Protein AF-A0A2S0M7X9-F1 (afdb_monomer)

Secondary structure (DSSP, 8-state):
-EEEEE-TTS-EEEEE--S-HHHHHHHHHHHHTSPPHHHHHHHHHHHHHHHHHHHHHHHHHTTPPP--S-HHHHHHHHHHHHHHHHHHHHHHTTSPP--TT-----------HHHHTTSS-----

Mean predicted aligned error: 14.65 Å

Foldseek 3Di:
DWDWAQACVRDIDIDDDDDDPVVVVVVRVVRNDHDDPVVVVVVVVVVLVVQQVVLVVVCVVVVHDQDDDDPVVRSVVSVVVVVVVVVVVVVVVPDDPPPPPPPPPDPDDDPDPVVVVVVPPDDDD

Structure (mmCIF, N/CA/C/O backbone):
data_AF-A0A2S0M7X9-F1
#
_entry.id   AF-A0A2S0M7X9-F1
#
loop_
_atom_site.group_PDB
_atom_site.id
_atom_site.type_symbol
_atom_site.label_atom_id
_atom_site.label_alt_id
_atom_site.label_comp_id
_atom_site.label_asym_id
_atom_site.label_entity_id
_atom_site.label_seq_id
_atom_site.pdbx_PDB_ins_code
_atom_site.Cartn_x
_atom_site.Cartn_y
_atom_site.Cartn_z
_atom_site.occupancy
_atom_site.B_iso_or_equiv
_atom_site.auth_seq_id
_atom_site.auth_comp_id
_atom_site.auth_asym_id
_atom_site.auth_atom_id
_atom_site.pdbx_PDB_model_num
ATOM 1 N N . MET A 1 1 ? -14.830 -10.619 21.083 1.00 82.12 1 MET A N 1
ATOM 2 C CA . MET A 1 1 ? -16.213 -10.164 20.807 1.00 82.12 1 MET A CA 1
ATOM 3 C C . MET A 1 1 ? -16.218 -9.522 19.426 1.00 82.12 1 MET A C 1
ATOM 5 O O . MET A 1 1 ? -15.179 -8.989 19.045 1.00 82.12 1 MET A O 1
ATOM 9 N N . LYS A 1 2 ? -17.298 -9.650 18.646 1.00 89.06 2 LYS A N 1
ATOM 10 C CA . LYS A 1 2 ? -17.403 -8.977 17.340 1.00 89.06 2 LYS A CA 1
ATOM 11 C C . LYS A 1 2 ? -17.903 -7.550 17.566 1.00 89.06 2 LYS A C 1
ATOM 13 O O . LYS A 1 2 ? -18.808 -7.368 18.373 1.00 89.06 2 LYS A O 1
ATOM 18 N N . TYR A 1 3 ? -17.287 -6.589 16.890 1.00 89.56 3 TYR A N 1
ATOM 19 C CA . TYR A 1 3 ? -17.658 -5.179 16.916 1.00 89.56 3 TYR A CA 1
ATOM 20 C C . TYR A 1 3 ? -18.015 -4.748 15.502 1.00 89.56 3 TYR A C 1
ATOM 22 O O . TYR A 1 3 ? -17.297 -5.084 14.559 1.00 89.56 3 TYR A O 1
ATOM 30 N N . GLU A 1 4 ? -19.126 -4.039 15.374 1.00 91.19 4 GLU A N 1
ATOM 31 C CA . GLU A 1 4 ? -19.499 -3.333 14.156 1.00 91.19 4 GLU A CA 1
ATOM 32 C C . GLU A 1 4 ? -18.950 -1.912 14.264 1.00 91.19 4 GLU A C 1
ATOM 34 O O . GLU A 1 4 ? -19.106 -1.268 15.300 1.00 91.19 4 GLU A O 1
ATOM 39 N N . ILE A 1 5 ? -18.201 -1.489 13.249 1.00 92.56 5 ILE A N 1
ATOM 40 C CA . ILE A 1 5 ? -17.459 -0.228 13.250 1.00 92.56 5 ILE A CA 1
ATOM 41 C C . ILE A 1 5 ? -17.786 0.507 11.961 1.00 92.56 5 ILE A C 1
ATOM 43 O O . ILE A 1 5 ? -17.702 -0.079 10.879 1.00 92.56 5 ILE A O 1
ATOM 47 N N . GLU A 1 6 ? -18.116 1.785 12.084 1.00 93.75 6 GLU A N 1
ATOM 48 C CA . GLU A 1 6 ? -18.249 2.706 10.962 1.00 93.75 6 GLU A CA 1
ATOM 49 C C . GLU A 1 6 ? -16.901 3.397 10.738 1.00 93.75 6 GLU A C 1
ATOM 51 O O . GLU A 1 6 ? -16.383 4.085 11.613 1.00 93.75 6 GLU A O 1
ATOM 56 N N . TYR A 1 7 ? -16.289 3.164 9.580 1.00 94.06 7 TYR A N 1
ATOM 57 C CA . TYR A 1 7 ? -15.006 3.767 9.222 1.00 94.06 7 TYR A CA 1
ATOM 58 C C . TYR A 1 7 ? -15.196 5.201 8.713 1.00 94.06 7 TYR A C 1
ATOM 60 O O . TYR A 1 7 ? -16.259 5.548 8.201 1.00 94.06 7 TYR A O 1
ATOM 68 N N . ALA A 1 8 ? -14.127 6.003 8.704 1.00 92.94 8 ALA A N 1
ATOM 69 C CA . ALA A 1 8 ? -14.152 7.391 8.221 1.00 92.94 8 ALA A CA 1
ATOM 70 C C . ALA A 1 8 ? -14.628 7.532 6.760 1.00 92.94 8 ALA A C 1
ATOM 72 O O . ALA A 1 8 ? -15.141 8.571 6.356 1.00 92.94 8 ALA A O 1
ATOM 73 N N . CYS A 1 9 ? -14.467 6.475 5.961 1.00 91.44 9 CYS A N 1
ATOM 74 C CA . CYS A 1 9 ? -14.950 6.407 4.580 1.00 91.44 9 CYS A CA 1
ATOM 75 C C . CYS A 1 9 ? -16.464 6.130 4.436 1.00 91.44 9 CYS A C 1
ATOM 77 O O . CYS A 1 9 ? -16.942 6.043 3.310 1.00 91.44 9 CYS A O 1
ATOM 79 N N . GLY A 1 10 ? -17.202 5.951 5.539 1.00 91.12 10 GLY A N 1
ATOM 80 C CA . GLY A 1 10 ? -18.647 5.685 5.555 1.00 91.12 10 GLY A CA 1
ATOM 81 C C . GLY A 1 10 ? -19.049 4.214 5.394 1.00 91.12 10 GLY A C 1
ATOM 82 O O . GLY A 1 10 ? -20.233 3.895 5.438 1.00 91.12 10 GLY A O 1
ATOM 83 N N . HIS A 1 11 ? -18.089 3.302 5.220 1.00 91.94 11 HIS A N 1
ATOM 84 C CA . HIS A 1 11 ? -18.361 1.864 5.173 1.00 91.94 11 HIS A CA 1
ATOM 85 C C . HIS A 1 11 ? -18.390 1.258 6.573 1.00 91.94 11 HIS A C 1
ATOM 87 O O . HIS A 1 11 ? -17.580 1.625 7.426 1.00 91.94 11 HIS A O 1
ATOM 93 N N . THR A 1 12 ? -19.258 0.270 6.781 1.00 92.69 12 THR A N 1
ATOM 94 C CA . THR A 1 12 ? -19.277 -0.531 8.006 1.00 92.69 12 THR A CA 1
ATOM 95 C C . THR A 1 12 ? -18.435 -1.794 7.845 1.00 92.69 12 THR A C 1
ATOM 97 O O . THR A 1 12 ? -18.323 -2.366 6.758 1.00 92.69 12 THR A O 1
ATOM 100 N N . GLY A 1 13 ? -17.804 -2.242 8.929 1.00 91.56 13 GLY A N 1
ATOM 101 C CA . GLY A 1 13 ? -17.077 -3.506 8.942 1.00 91.56 13 GLY A CA 1
ATOM 102 C C . GLY A 1 13 ? -17.138 -4.201 10.291 1.00 91.56 13 GLY A C 1
ATOM 103 O O . GLY A 1 13 ? -17.126 -3.574 11.349 1.00 91.56 13 GLY A O 1
ATOM 104 N N . THR A 1 14 ? -17.192 -5.531 10.247 1.00 92.81 14 THR A N 1
ATOM 105 C CA . THR A 1 14 ? -17.200 -6.362 11.450 1.00 92.81 14 THR A CA 1
ATOM 106 C C . THR A 1 14 ? -15.780 -6.780 11.808 1.00 92.81 14 THR A C 1
ATOM 108 O O . THR A 1 14 ? -15.174 -7.588 11.100 1.00 92.81 14 THR A O 1
ATOM 111 N N . VAL A 1 15 ? -15.257 -6.282 12.928 1.00 91.19 15 VAL A N 1
ATOM 112 C CA . VAL A 1 15 ? -13.916 -6.625 13.418 1.00 91.19 15 VAL A CA 1
ATOM 113 C C . VAL A 1 15 ? -14.027 -7.434 14.702 1.00 91.19 15 VAL A C 1
ATOM 115 O O . VAL A 1 15 ? -14.712 -7.062 15.657 1.00 91.19 15 VAL A O 1
ATOM 118 N N . GLN A 1 16 ? -13.337 -8.571 14.745 1.00 92.31 16 GLN A N 1
ATOM 119 C CA . GLN A 1 16 ? -13.266 -9.379 15.953 1.00 92.31 16 GLN A CA 1
ATOM 120 C C . GLN A 1 16 ? -12.096 -8.916 16.818 1.00 92.31 16 GLN A C 1
ATOM 122 O O . GLN A 1 16 ? -10.934 -9.126 16.480 1.00 92.31 16 GLN A O 1
ATOM 127 N N . LEU A 1 17 ? -12.416 -8.290 17.951 1.00 90.62 17 LEU A N 1
ATOM 128 C CA . LEU A 1 17 ? -11.424 -7.788 18.897 1.00 90.62 17 LEU A CA 1
ATOM 129 C C . LEU A 1 17 ? -11.346 -8.693 20.130 1.00 90.62 17 LEU A C 1
ATOM 131 O O . LEU A 1 17 ? -12.362 -9.125 20.699 1.00 90.62 17 LEU A O 1
ATOM 135 N N . PHE A 1 18 ? -10.112 -8.959 20.547 1.00 90.06 18 PHE A N 1
ATOM 136 C CA . PHE A 1 18 ? -9.757 -9.763 21.714 1.00 90.06 18 PHE A CA 1
ATOM 137 C C . PHE A 1 18 ? -9.006 -8.900 22.737 1.00 90.06 18 PHE A C 1
ATOM 139 O O . PHE A 1 18 ? -8.564 -7.799 22.419 1.00 90.06 18 PHE A O 1
ATOM 146 N N . GLY A 1 19 ? -8.874 -9.385 23.973 1.00 90.88 19 GLY A N 1
ATOM 147 C CA . GLY A 1 19 ? -8.149 -8.681 25.039 1.00 90.88 19 GLY A CA 1
ATOM 148 C C . GLY A 1 19 ? -9.050 -7.908 26.003 1.00 90.88 19 GLY A C 1
ATOM 149 O O . GLY A 1 19 ? -10.245 -8.188 26.096 1.00 90.88 19 GLY A O 1
ATOM 150 N N . LYS A 1 20 ? -8.467 -6.968 26.756 1.00 92.50 20 LYS A N 1
ATOM 151 C CA . LYS A 1 20 ? -9.145 -6.182 27.804 1.00 92.50 20 LYS A CA 1
ATOM 152 C C . LYS A 1 20 ? -10.139 -5.187 27.202 1.00 92.50 20 LYS A C 1
ATOM 154 O O . LYS A 1 20 ? -9.908 -4.665 26.119 1.00 92.50 20 LYS A O 1
ATOM 159 N N . THR A 1 21 ? -11.219 -4.877 27.919 1.00 90.44 21 THR A N 1
ATOM 160 C CA . THR A 1 21 ? -12.281 -3.976 27.429 1.00 90.44 21 THR A CA 1
ATOM 161 C C . THR A 1 21 ? -11.749 -2.602 27.005 1.00 90.44 21 THR A C 1
ATOM 163 O O . THR A 1 21 ? -12.033 -2.179 25.890 1.00 90.44 21 THR A O 1
ATOM 166 N N . ALA A 1 22 ? -10.887 -1.979 27.816 1.00 91.75 22 ALA A N 1
ATOM 167 C CA . ALA A 1 22 ? -10.292 -0.674 27.505 1.00 91.75 22 ALA A CA 1
ATOM 168 C C . ALA A 1 22 ? -9.460 -0.673 26.206 1.00 91.75 22 ALA A C 1
ATOM 170 O O . ALA A 1 22 ? -9.486 0.290 25.441 1.00 91.75 22 ALA A O 1
ATOM 171 N N . ASP A 1 23 ? -8.746 -1.767 25.915 1.00 92.50 23 ASP A N 1
ATOM 172 C CA . ASP A 1 23 ? -7.983 -1.891 24.669 1.00 92.50 23 ASP A CA 1
ATOM 173 C C . ASP A 1 23 ? -8.902 -2.033 23.456 1.00 92.50 23 ASP A C 1
ATOM 175 O O . ASP A 1 23 ? -8.615 -1.475 22.396 1.00 92.50 23 ASP A O 1
ATOM 179 N N . ARG A 1 24 ? -10.025 -2.744 23.614 1.00 92.94 24 ARG A N 1
ATOM 180 C CA . ARG A 1 24 ? -11.018 -2.905 22.547 1.00 92.94 24 ARG A CA 1
ATOM 181 C C . ARG A 1 24 ? -11.685 -1.573 22.220 1.00 92.94 24 ARG A C 1
ATOM 183 O O . ARG A 1 24 ? -11.719 -1.212 21.052 1.00 92.94 24 ARG A O 1
ATOM 190 N N . GLU A 1 25 ? -12.123 -0.813 23.222 1.00 92.38 25 GLU A N 1
ATOM 191 C CA . GLU A 1 25 ? -12.725 0.518 23.027 1.00 92.38 25 GLU A CA 1
ATOM 192 C C . GLU A 1 25 ? -11.755 1.495 22.354 1.00 92.38 25 GLU A C 1
ATOM 194 O O . GLU A 1 25 ? -12.103 2.151 21.373 1.00 92.38 25 GLU A O 1
ATOM 199 N N . ARG A 1 26 ? -10.495 1.531 22.809 1.00 94.06 26 ARG A N 1
ATOM 200 C CA . ARG A 1 26 ? -9.447 2.339 22.175 1.00 94.06 26 ARG A CA 1
ATOM 201 C C . ARG A 1 26 ? -9.218 1.942 20.716 1.00 94.06 26 ARG A C 1
ATOM 203 O O . ARG A 1 26 ? -8.998 2.810 19.875 1.00 94.06 26 ARG A O 1
ATOM 210 N N . LYS A 1 27 ? -9.262 0.642 20.406 1.00 92.62 27 LYS A N 1
ATOM 211 C CA . LYS A 1 27 ? -9.092 0.141 19.038 1.00 92.62 27 LYS A CA 1
ATOM 212 C C . LYS A 1 27 ? -10.289 0.476 18.149 1.00 92.62 27 LYS A C 1
ATOM 214 O O . LYS A 1 27 ? -10.061 0.834 17.001 1.00 92.62 27 LYS A O 1
ATOM 219 N N . VAL A 1 28 ? -11.516 0.396 18.667 1.00 93.44 28 VAL A N 1
ATOM 220 C CA . VAL A 1 28 ? -12.733 0.811 17.948 1.00 93.44 28 VAL A CA 1
ATOM 221 C C . VAL A 1 28 ? -12.641 2.290 17.582 1.00 93.44 28 VAL A C 1
ATOM 223 O O . VAL A 1 28 ? -12.680 2.610 16.400 1.00 93.44 28 VAL A O 1
ATOM 226 N N . LYS A 1 29 ? -12.348 3.161 18.556 1.00 94.19 29 LYS A N 1
ATOM 227 C CA . LYS A 1 29 ? -12.185 4.603 18.315 1.00 94.19 29 LYS A CA 1
ATOM 228 C C . LYS A 1 29 ? -11.093 4.925 17.289 1.00 94.19 29 LYS A C 1
ATOM 230 O O . LYS A 1 29 ? -11.212 5.877 16.532 1.00 94.19 29 LYS A O 1
ATOM 235 N N . TRP A 1 30 ? -10.010 4.148 17.263 1.00 94.62 30 TRP A N 1
ATOM 236 C CA . TRP A 1 30 ? -8.970 4.300 16.242 1.00 94.62 30 TRP A CA 1
ATOM 237 C C . TRP A 1 30 ? -9.443 3.840 14.857 1.00 94.62 30 TRP A C 1
ATOM 239 O O . TRP A 1 30 ? -9.133 4.489 13.868 1.00 94.62 30 TRP A O 1
ATOM 249 N N . LEU A 1 31 ? -10.194 2.740 14.766 1.00 93.19 31 LEU A N 1
ATOM 250 C CA . LEU A 1 31 ? -10.710 2.236 13.489 1.00 93.19 31 LEU A CA 1
ATOM 251 C C . LEU A 1 31 ? -11.737 3.191 12.862 1.00 93.19 31 LEU A C 1
ATOM 253 O O . LEU A 1 31 ? -11.722 3.353 11.647 1.00 93.19 31 LEU A O 1
ATOM 257 N N . GLU A 1 32 ? -12.538 3.885 13.672 1.00 93.25 32 GLU A N 1
ATOM 258 C CA . GLU A 1 32 ? -13.453 4.944 13.211 1.00 93.25 32 GLU A CA 1
ATOM 259 C C . GLU A 1 32 ? -12.716 6.090 12.498 1.00 93.25 32 GLU A C 1
ATOM 261 O O . GLU A 1 32 ? -13.251 6.692 11.571 1.00 93.25 32 GLU A O 1
ATOM 266 N N . THR A 1 33 ? -11.458 6.370 12.865 1.00 93.62 33 THR A N 1
ATOM 267 C CA . THR A 1 33 ? -10.640 7.396 12.196 1.00 93.62 33 THR A CA 1
ATOM 268 C C . THR A 1 33 ? -9.851 6.867 10.997 1.00 93.62 33 THR A C 1
ATOM 270 O O . THR A 1 33 ? -9.085 7.621 10.401 1.00 93.62 33 THR A O 1
ATOM 273 N N . GLN A 1 34 ? -9.938 5.577 10.664 1.00 93.62 34 GLN A N 1
ATOM 274 C CA . GLN A 1 34 ? -9.251 4.988 9.510 1.00 93.62 34 GLN A CA 1
ATOM 275 C C . GLN A 1 34 ? -10.199 4.820 8.319 1.00 93.62 34 GLN A C 1
ATOM 277 O O . GLN A 1 34 ? -11.420 4.759 8.466 1.00 93.62 34 GLN A O 1
ATOM 282 N N . ILE A 1 35 ? -9.627 4.709 7.120 1.00 94.25 35 ILE A N 1
ATOM 283 C CA . ILE A 1 35 ? -10.353 4.189 5.958 1.00 94.25 35 ILE A CA 1
ATOM 284 C C . ILE A 1 35 ? -10.580 2.685 6.131 1.00 94.25 35 ILE A C 1
ATOM 286 O O . ILE A 1 35 ? -9.818 2.004 6.819 1.00 94.25 35 ILE A O 1
ATOM 290 N N . CYS A 1 36 ? -11.640 2.151 5.527 1.00 93.56 36 CYS A N 1
ATOM 291 C CA . CYS A 1 36 ? -11.898 0.723 5.632 1.00 93.56 36 CYS A CA 1
ATOM 292 C C . CYS A 1 36 ? -10.869 -0.077 4.805 1.00 93.56 36 CYS A C 1
ATOM 294 O O . CYS A 1 36 ? -10.380 0.419 3.782 1.00 93.56 36 CYS A O 1
ATOM 296 N N . PRO A 1 37 ? -10.594 -1.340 5.180 1.00 90.88 37 PRO A N 1
ATOM 297 C CA . PRO A 1 37 ? -9.653 -2.193 4.453 1.00 90.88 37 PRO A CA 1
ATOM 298 C C . PRO A 1 37 ? -9.998 -2.377 2.968 1.00 90.88 37 PRO A C 1
ATOM 300 O O . PRO A 1 37 ? -9.108 -2.563 2.146 1.00 90.88 37 PRO A O 1
ATOM 303 N N . ALA A 1 38 ? -11.285 -2.319 2.608 1.00 92.31 38 ALA A N 1
ATOM 304 C CA . ALA A 1 38 ? -11.723 -2.440 1.219 1.00 92.31 38 ALA A CA 1
ATOM 305 C C . ALA A 1 38 ? -11.317 -1.219 0.379 1.00 92.31 38 ALA A C 1
ATOM 307 O O . ALA A 1 38 ? -10.792 -1.383 -0.721 1.00 92.31 38 ALA A O 1
ATOM 308 N N . CYS A 1 39 ? -11.507 -0.006 0.908 1.00 93.06 39 CYS A N 1
ATOM 309 C CA . CYS A 1 39 ? -11.061 1.221 0.249 1.00 93.06 39 CYS A CA 1
ATOM 310 C C . CYS A 1 39 ? -9.535 1.289 0.174 1.00 93.06 39 CYS A C 1
ATOM 312 O O . CYS A 1 39 ? -8.996 1.644 -0.869 1.00 93.06 39 CYS A O 1
ATOM 314 N N . GLU A 1 40 ? -8.843 0.908 1.249 1.00 93.25 40 GLU A N 1
ATOM 315 C CA . GLU A 1 40 ? -7.380 0.841 1.257 1.00 93.25 40 GLU A CA 1
ATOM 316 C C . GLU A 1 40 ? -6.863 -0.131 0.189 1.00 93.25 40 GLU A C 1
ATOM 318 O O . GLU A 1 40 ? -5.972 0.208 -0.588 1.00 93.25 40 GLU A O 1
ATOM 323 N N . HIS A 1 41 ? -7.459 -1.321 0.095 1.00 91.31 41 HIS A N 1
ATOM 324 C CA . HIS A 1 41 ? -7.085 -2.301 -0.918 1.00 91.31 41 HIS A CA 1
ATOM 325 C C . HIS A 1 41 ? -7.345 -1.789 -2.339 1.00 91.31 41 HIS A C 1
ATOM 327 O O . HIS A 1 41 ? -6.482 -1.931 -3.202 1.00 91.31 41 HIS A O 1
ATOM 333 N N . ALA A 1 42 ? -8.492 -1.148 -2.577 1.00 92.88 42 ALA A N 1
ATOM 334 C CA . ALA A 1 42 ? -8.818 -0.570 -3.877 1.00 92.88 42 ALA A CA 1
ATOM 335 C C . ALA A 1 42 ? -7.814 0.515 -4.299 1.00 92.88 42 ALA A C 1
ATOM 337 O O . ALA A 1 42 ? -7.395 0.543 -5.455 1.00 92.88 42 ALA A O 1
ATOM 338 N N . GLU A 1 43 ? -7.397 1.375 -3.371 1.00 92.00 43 GLU A N 1
ATOM 339 C CA . GLU A 1 43 ? -6.403 2.418 -3.637 1.00 92.00 43 GLU A CA 1
ATOM 340 C C . GLU A 1 43 ? -5.023 1.824 -3.945 1.00 92.00 43 GLU A C 1
ATOM 342 O O . GLU A 1 43 ? -4.355 2.226 -4.896 1.00 92.00 43 GLU A O 1
ATOM 347 N N . ILE A 1 44 ? -4.611 0.805 -3.184 1.00 90.06 44 ILE A N 1
ATOM 348 C CA . ILE A 1 44 ? -3.347 0.101 -3.416 1.00 90.06 44 ILE A CA 1
ATOM 349 C C . ILE A 1 44 ? -3.330 -0.565 -4.794 1.00 90.06 44 ILE A C 1
ATOM 351 O O . ILE A 1 44 ? -2.312 -0.499 -5.480 1.00 90.06 44 ILE A O 1
ATOM 355 N N . GLU A 1 45 ? -4.421 -1.210 -5.206 1.00 88.31 45 GLU A N 1
ATOM 356 C CA . GLU A 1 45 ? -4.495 -1.866 -6.514 1.00 88.31 45 GLU A CA 1
ATOM 357 C C . GLU A 1 45 ? -4.481 -0.854 -7.667 1.00 88.31 45 GLU A C 1
ATOM 359 O O . GLU A 1 45 ? -3.788 -1.085 -8.657 1.00 88.31 45 GLU A O 1
ATOM 364 N N . LYS A 1 46 ? -5.149 0.300 -7.520 1.00 89.25 46 LYS A N 1
ATOM 365 C CA . LYS A 1 46 ? -5.046 1.402 -8.493 1.00 89.25 46 LYS A CA 1
ATOM 366 C C . LYS A 1 46 ? -3.611 1.894 -8.630 1.00 89.25 46 LYS A C 1
ATOM 368 O O . LYS A 1 46 ? -3.068 1.880 -9.731 1.00 89.25 46 LYS A O 1
ATOM 373 N N . ARG A 1 47 ? -2.964 2.223 -7.508 1.00 88.56 47 ARG A N 1
ATOM 374 C CA . A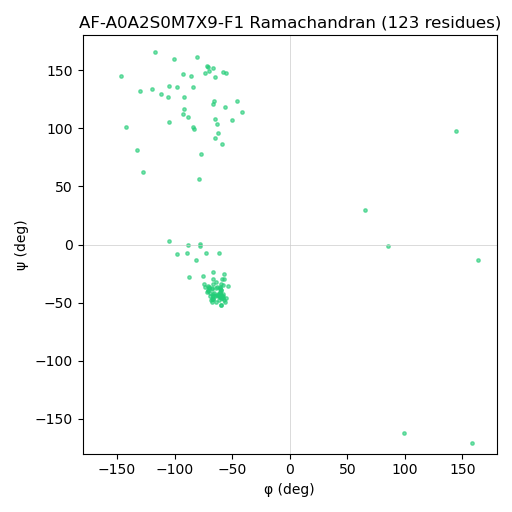RG A 1 47 ? -1.570 2.678 -7.503 1.00 88.56 47 ARG A CA 1
ATOM 375 C C . ARG A 1 47 ? -0.632 1.643 -8.123 1.00 88.56 47 ARG A C 1
ATOM 377 O O . ARG A 1 47 ? 0.231 1.994 -8.913 1.00 88.56 47 ARG A O 1
ATOM 384 N N . ARG A 1 48 ? -0.805 0.355 -7.809 1.00 84.56 48 ARG A N 1
ATOM 385 C CA . ARG A 1 48 ? 0.003 -0.726 -8.403 1.00 84.56 48 ARG A CA 1
ATOM 386 C C . ARG A 1 48 ? -0.189 -0.843 -9.911 1.00 84.56 48 ARG A C 1
ATOM 388 O O . ARG A 1 48 ? 0.770 -1.167 -10.606 1.00 84.56 48 ARG A O 1
ATOM 395 N N . ALA A 1 49 ? -1.403 -0.626 -10.412 1.00 84.19 49 ALA A N 1
ATOM 396 C CA . ALA A 1 49 ? -1.671 -0.634 -11.844 1.00 84.19 49 ALA A CA 1
ATOM 397 C C . ALA A 1 49 ? -0.965 0.537 -12.547 1.00 84.19 49 ALA A C 1
ATOM 399 O O . ALA A 1 49 ? -0.315 0.321 -13.565 1.00 84.19 49 ALA A O 1
ATOM 400 N N . GLU A 1 50 ? -1.022 1.736 -11.964 1.00 86.69 50 GLU A N 1
ATOM 401 C CA . GLU A 1 50 ? -0.321 2.931 -12.459 1.00 86.69 50 GLU A CA 1
ATOM 402 C C . GLU A 1 50 ? 1.210 2.771 -12.397 1.00 86.69 50 GLU A C 1
ATOM 404 O O . GLU A 1 50 ? 1.922 3.055 -13.359 1.00 86.69 50 GLU A O 1
ATOM 409 N N . GLU A 1 51 ? 1.747 2.243 -11.295 1.00 83.69 51 GLU A N 1
ATOM 410 C CA . GLU A 1 51 ? 3.177 1.936 -11.166 1.00 83.69 51 GLU A CA 1
ATOM 411 C C . GLU A 1 51 ? 3.627 0.905 -12.213 1.00 83.69 51 GLU A C 1
ATOM 413 O O . GLU A 1 51 ? 4.716 1.025 -12.773 1.00 83.69 51 GLU A O 1
ATOM 418 N N . ALA A 1 52 ? 2.7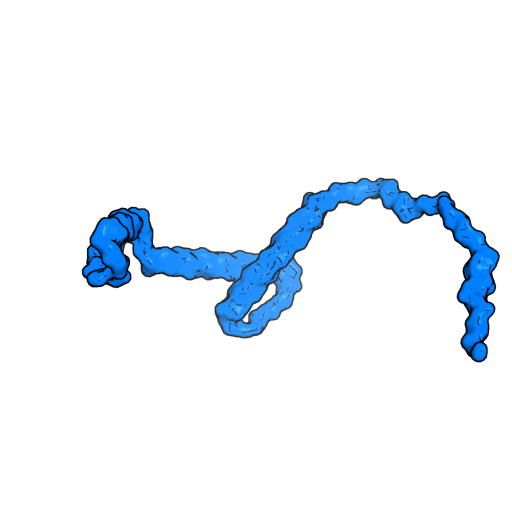93 -0.097 -12.513 1.00 81.25 52 ALA A N 1
ATOM 419 C CA . ALA A 1 52 ? 3.098 -1.100 -13.528 1.00 81.25 52 ALA A CA 1
ATOM 420 C C . ALA A 1 52 ? 3.121 -0.511 -14.947 1.00 81.25 52 ALA A C 1
ATOM 422 O O . ALA A 1 52 ? 3.971 -0.917 -15.742 1.00 81.25 52 ALA A O 1
ATOM 423 N N . THR A 1 53 ? 2.238 0.443 -15.270 1.00 83.12 53 THR A N 1
ATOM 424 C CA . THR A 1 53 ? 2.274 1.133 -16.570 1.00 83.12 53 THR A CA 1
ATOM 425 C C . THR A 1 53 ? 3.524 1.993 -16.697 1.00 83.12 53 THR A C 1
ATOM 427 O O . THR A 1 53 ? 4.250 1.851 -17.676 1.00 83.12 53 THR A O 1
ATOM 430 N N . VAL A 1 54 ? 3.854 2.781 -15.669 1.00 85.19 54 VAL A N 1
ATOM 431 C CA . VAL A 1 54 ? 5.063 3.625 -15.663 1.00 85.19 54 VAL A CA 1
ATOM 432 C C . VAL A 1 54 ? 6.336 2.778 -15.744 1.00 85.19 54 VAL A C 1
ATOM 434 O O . VAL A 1 54 ? 7.259 3.098 -16.487 1.00 85.19 54 VAL A O 1
ATOM 437 N N . ALA A 1 55 ? 6.409 1.668 -15.005 1.00 81.25 55 ALA A N 1
ATOM 438 C CA . ALA A 1 55 ? 7.574 0.788 -15.044 1.00 81.25 55 ALA A CA 1
ATOM 439 C C . ALA A 1 55 ? 7.737 0.088 -16.404 1.00 81.25 55 ALA A C 1
ATOM 441 O O . ALA A 1 55 ? 8.865 -0.200 -16.809 1.00 81.25 55 ALA A O 1
ATOM 442 N N . LYS A 1 56 ? 6.633 -0.170 -17.119 1.00 80.75 56 LYS A N 1
ATOM 443 C CA . LYS A 1 56 ? 6.676 -0.678 -18.493 1.00 80.75 56 LYS A CA 1
ATOM 444 C C . LYS A 1 56 ? 7.217 0.380 -19.457 1.00 80.75 56 LYS A C 1
ATOM 446 O O . LYS A 1 56 ? 8.137 0.072 -20.203 1.00 80.75 56 LYS A O 1
ATOM 451 N N . GLU A 1 57 ? 6.714 1.611 -19.389 1.00 85.12 57 GLU A N 1
ATOM 452 C CA . GLU A 1 57 ? 7.195 2.730 -20.215 1.00 85.12 57 GLU A CA 1
ATOM 453 C C . GLU A 1 57 ? 8.691 2.985 -20.001 1.00 85.12 57 GLU A C 1
ATOM 455 O O . GLU A 1 57 ? 9.449 3.077 -20.961 1.00 85.12 57 GLU A O 1
ATOM 460 N N . LYS A 1 58 ? 9.150 2.988 -18.745 1.00 83.56 58 LYS A N 1
ATOM 461 C CA . LYS A 1 58 ? 10.581 3.081 -18.428 1.00 83.56 58 LYS A CA 1
ATOM 462 C C . LYS A 1 58 ? 11.374 1.912 -19.007 1.00 83.56 58 LYS A C 1
ATOM 464 O O . LYS A 1 58 ? 12.453 2.109 -19.551 1.00 83.56 58 LYS A O 1
ATOM 469 N N . ALA A 1 59 ? 10.871 0.682 -18.891 1.00 83.31 59 ALA A N 1
ATOM 470 C CA . ALA A 1 59 ? 11.559 -0.473 -19.461 1.00 83.31 59 ALA A CA 1
ATOM 471 C C . ALA A 1 59 ? 11.716 -0.348 -20.987 1.00 83.31 59 ALA A C 1
ATOM 473 O O . ALA A 1 59 ? 12.773 -0.707 -21.502 1.00 83.31 59 ALA A O 1
ATOM 474 N N . GLU A 1 60 ? 10.713 0.195 -21.680 1.00 84.12 60 GLU A N 1
ATOM 475 C CA . GLU A 1 60 ? 10.779 0.515 -23.111 1.00 84.12 60 GLU A CA 1
ATOM 476 C C . GLU A 1 60 ? 11.786 1.647 -23.398 1.00 84.12 60 GLU A C 1
ATOM 478 O O . GLU A 1 60 ? 12.614 1.505 -24.296 1.00 84.12 60 GLU A O 1
ATOM 483 N N . GLU A 1 61 ? 11.792 2.724 -22.603 1.00 86.81 61 GLU A N 1
ATOM 484 C CA . GLU A 1 61 ? 12.733 3.854 -22.725 1.00 86.81 61 GLU A CA 1
ATOM 485 C C . GLU A 1 61 ? 14.198 3.418 -22.583 1.00 86.81 61 GLU A C 1
ATOM 487 O O . GLU A 1 61 ? 15.052 3.779 -23.393 1.00 86.81 61 GLU A O 1
ATOM 492 N N . PHE A 1 62 ? 14.493 2.592 -21.582 1.00 84.06 62 PHE A N 1
ATOM 493 C CA . PHE A 1 62 ? 15.831 2.048 -21.357 1.00 84.06 62 PHE A CA 1
ATOM 494 C C . PHE A 1 62 ? 16.174 0.880 -22.306 1.00 84.06 62 PHE A C 1
ATOM 496 O O . PHE A 1 62 ? 17.261 0.307 -22.201 1.00 84.06 62 PHE A O 1
ATOM 503 N N . GLY A 1 63 ? 15.269 0.498 -23.217 1.00 87.50 63 GLY A N 1
ATOM 504 C CA . GLY A 1 63 ? 15.484 -0.572 -24.194 1.00 87.50 63 GLY A CA 1
ATOM 505 C C . GLY A 1 63 ? 15.641 -1.964 -23.573 1.00 87.50 63 GLY A C 1
ATOM 506 O O . GLY A 1 63 ? 16.365 -2.804 -24.112 1.00 87.50 63 GLY A O 1
ATOM 507 N N . LEU A 1 64 ? 15.012 -2.218 -22.421 1.00 87.44 64 LEU A N 1
ATOM 508 C CA . LEU A 1 64 ? 15.083 -3.517 -21.756 1.00 87.44 64 LEU A CA 1
ATOM 509 C C . LEU A 1 64 ? 14.233 -4.559 -22.495 1.00 87.44 64 LEU A C 1
ATOM 511 O O . LEU A 1 64 ? 13.161 -4.243 -23.007 1.00 87.44 64 LEU A O 1
ATOM 515 N N . PRO A 1 65 ? 14.652 -5.836 -22.481 1.00 89.25 65 PRO A N 1
ATOM 516 C CA . PRO A 1 65 ? 13.880 -6.905 -23.096 1.00 89.25 65 PRO A CA 1
ATOM 517 C C . PRO A 1 65 ? 12.536 -7.100 -22.387 1.00 89.25 65 PRO A C 1
ATOM 519 O O . PRO A 1 65 ? 12.449 -7.003 -21.150 1.00 89.25 65 PRO A O 1
ATOM 522 N N . GLU A 1 66 ? 11.516 -7.436 -23.177 1.00 87.38 66 GLU A N 1
ATOM 523 C CA . GLU A 1 66 ? 10.191 -7.802 -22.681 1.00 87.38 66 GLU A CA 1
ATOM 524 C C . GLU A 1 66 ? 10.268 -9.007 -21.733 1.00 87.38 66 GLU A C 1
ATOM 526 O O . GLU A 1 66 ? 11.146 -9.868 -21.831 1.00 87.38 66 GLU A O 1
ATOM 531 N N . LEU A 1 67 ? 9.362 -9.029 -20.758 1.00 89.12 67 LEU A N 1
ATOM 532 C CA . LEU A 1 67 ? 9.284 -10.077 -19.750 1.00 89.12 67 LEU A CA 1
ATOM 533 C C . LEU A 1 67 ? 8.090 -10.977 -20.039 1.00 89.12 67 LEU A C 1
ATOM 535 O O . LEU A 1 67 ? 6.956 -10.508 -20.110 1.00 89.12 67 LEU A O 1
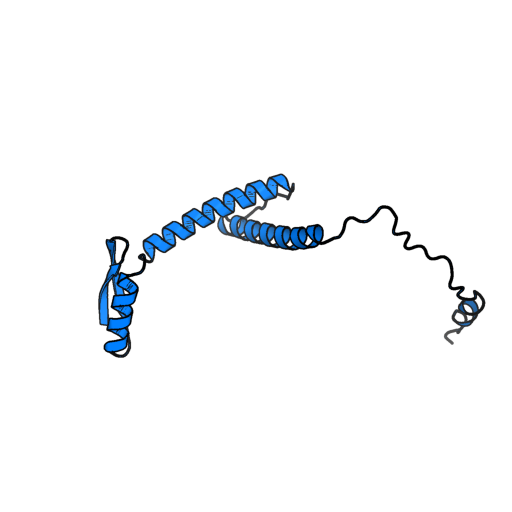ATOM 539 N N . GLU A 1 68 ? 8.344 -12.276 -20.113 1.00 88.25 68 GLU A N 1
ATOM 540 C CA . GLU A 1 68 ? 7.304 -13.288 -20.252 1.00 88.25 68 GLU A CA 1
ATOM 541 C C . GLU A 1 68 ? 6.970 -13.898 -18.886 1.00 88.25 68 GLU A C 1
ATOM 543 O O . GLU A 1 68 ? 7.854 -14.219 -18.088 1.00 88.25 68 GLU A O 1
ATOM 548 N N . GLY A 1 69 ? 5.680 -14.060 -18.592 1.00 91.38 69 GLY A N 1
ATOM 549 C CA . GLY A 1 69 ? 5.224 -14.659 -17.341 1.00 91.38 69 GLY A CA 1
ATOM 550 C C . GLY A 1 69 ? 3.790 -14.285 -16.988 1.00 91.38 69 GLY A C 1
ATOM 551 O O . GLY A 1 69 ? 3.062 -13.688 -17.779 1.00 91.38 69 GLY A O 1
ATOM 552 N N . THR A 1 70 ? 3.367 -14.629 -15.770 1.00 92.75 70 THR A N 1
ATOM 553 C CA . THR A 1 70 ? 2.054 -14.191 -15.275 1.00 92.75 70 THR A CA 1
ATOM 554 C C . THR A 1 70 ? 2.030 -12.669 -15.079 1.00 92.75 70 THR A C 1
ATOM 556 O O . THR A 1 70 ? 3.061 -12.090 -14.726 1.00 92.75 70 THR A O 1
ATOM 559 N N . PRO A 1 71 ? 0.865 -12.001 -15.193 1.00 86.75 71 PRO A N 1
ATOM 560 C CA . PRO A 1 71 ? 0.773 -10.547 -15.017 1.00 86.75 71 PRO A CA 1
ATOM 561 C C . PRO A 1 71 ? 1.367 -10.051 -13.690 1.00 86.75 71 PRO A C 1
ATOM 563 O O . PRO A 1 71 ? 2.011 -9.007 -13.644 1.00 86.75 71 PRO A O 1
ATOM 566 N N . LYS A 1 72 ? 1.213 -10.841 -12.617 1.00 86.62 72 LYS A N 1
ATOM 567 C CA . LYS A 1 72 ? 1.792 -10.549 -11.297 1.00 86.62 72 LYS A CA 1
ATOM 568 C C . LYS A 1 72 ? 3.315 -10.690 -11.263 1.00 86.62 72 LYS A C 1
ATOM 570 O O . LYS A 1 72 ? 3.975 -9.925 -10.570 1.00 86.62 72 LYS A O 1
ATOM 575 N N . GLN A 1 73 ? 3.877 -11.671 -11.970 1.00 88.81 73 GLN A N 1
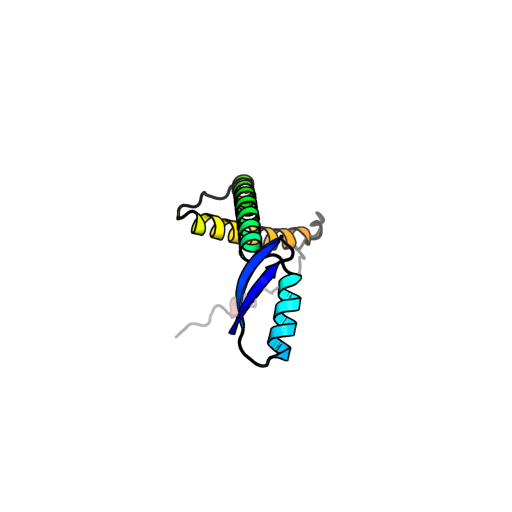ATOM 576 C CA . GLN A 1 73 ? 5.330 -11.835 -12.066 1.00 88.81 73 GLN A CA 1
ATOM 577 C C . GLN A 1 73 ? 5.955 -10.711 -12.886 1.00 88.81 73 GLN A C 1
ATOM 579 O O . GLN A 1 73 ? 6.984 -10.181 -12.481 1.00 88.81 73 GLN A O 1
ATOM 584 N N . VAL A 1 74 ? 5.319 -10.328 -13.996 1.00 88.75 74 VAL A N 1
ATOM 585 C CA . VAL A 1 74 ? 5.794 -9.241 -14.856 1.00 88.75 74 VAL A CA 1
ATOM 586 C C . VAL A 1 74 ? 5.764 -7.914 -14.104 1.00 88.75 74 VAL A C 1
ATOM 588 O O . VAL A 1 74 ? 6.789 -7.240 -14.052 1.00 88.75 74 VAL A O 1
ATOM 591 N N . SER A 1 75 ? 4.651 -7.564 -13.444 1.00 86.00 75 SER A N 1
ATOM 592 C CA . SER A 1 75 ? 4.583 -6.328 -12.653 1.00 86.00 75 SER A CA 1
ATOM 593 C C . SER A 1 75 ? 5.622 -6.313 -11.531 1.00 86.00 75 SER A C 1
ATOM 595 O O . SER A 1 75 ? 6.345 -5.333 -11.371 1.00 86.00 75 SER A O 1
ATOM 597 N N . TRP A 1 76 ? 5.789 -7.423 -10.809 1.00 89.94 76 TRP A N 1
ATOM 598 C CA . TRP A 1 76 ? 6.814 -7.535 -9.773 1.00 89.94 76 TRP A CA 1
ATOM 599 C C . TRP A 1 76 ? 8.237 -7.376 -10.334 1.00 89.94 76 TRP A C 1
ATOM 601 O O . TRP A 1 76 ? 9.018 -6.579 -9.814 1.00 89.94 76 TRP A O 1
ATOM 611 N N . ALA A 1 77 ? 8.571 -8.063 -11.425 1.00 91.12 77 ALA A N 1
ATOM 612 C CA . ALA A 1 77 ? 9.883 -7.978 -12.060 1.00 91.12 77 ALA A CA 1
ATOM 613 C C . ALA A 1 77 ? 10.186 -6.574 -12.616 1.00 91.12 77 ALA A C 1
ATOM 615 O O . ALA A 1 77 ? 11.313 -6.097 -12.471 1.00 91.12 77 ALA A O 1
ATOM 616 N N . LEU A 1 78 ? 9.190 -5.876 -13.174 1.00 87.94 78 LEU A N 1
ATOM 617 C CA . LEU A 1 78 ? 9.317 -4.473 -13.583 1.00 87.94 78 LEU A CA 1
ATOM 618 C C . LEU A 1 78 ? 9.621 -3.560 -12.387 1.00 87.94 78 LEU A C 1
ATOM 620 O O . LEU A 1 78 ? 10.545 -2.754 -12.464 1.00 87.94 78 LEU A O 1
ATOM 624 N N . THR A 1 79 ? 8.939 -3.737 -11.247 1.00 86.62 79 THR A N 1
ATOM 625 C CA . THR A 1 79 ? 9.247 -2.945 -10.038 1.00 86.62 79 THR A CA 1
ATOM 626 C C . THR A 1 79 ? 10.650 -3.215 -9.488 1.00 86.62 79 THR A C 1
ATOM 628 O O . THR A 1 79 ? 11.277 -2.314 -8.936 1.00 86.62 79 THR A O 1
ATOM 631 N N . ILE A 1 80 ? 11.173 -4.440 -9.633 1.00 90.62 80 ILE A N 1
ATOM 632 C CA . ILE A 1 80 ? 12.562 -4.757 -9.267 1.00 90.62 80 ILE A CA 1
ATOM 633 C C . ILE A 1 80 ? 13.532 -4.036 -10.203 1.00 90.62 80 ILE A C 1
ATOM 635 O O . ILE A 1 80 ? 14.480 -3.417 -9.721 1.00 90.62 80 ILE A O 1
ATOM 639 N N . ARG A 1 81 ? 13.291 -4.097 -11.520 1.00 91.38 81 ARG A N 1
ATOM 640 C CA . ARG A 1 81 ? 14.114 -3.407 -12.522 1.00 91.38 81 ARG A CA 1
ATOM 641 C C . ARG A 1 81 ? 14.178 -1.907 -12.244 1.00 91.38 81 ARG A C 1
ATOM 643 O O . ARG A 1 81 ? 15.279 -1.382 -12.143 1.00 91.38 81 ARG A O 1
ATOM 650 N N . ASP A 1 82 ? 13.035 -1.252 -12.032 1.00 86.88 82 ASP A N 1
ATOM 651 C CA . ASP A 1 82 ? 12.974 0.186 -11.727 1.00 86.88 82 ASP A CA 1
ATOM 652 C C . ASP A 1 82 ? 13.763 0.541 -10.455 1.00 86.88 82 ASP A C 1
ATOM 654 O O . ASP A 1 82 ? 14.566 1.469 -10.460 1.00 86.88 82 ASP A O 1
ATOM 658 N N . LYS A 1 83 ? 13.633 -0.249 -9.380 1.00 88.62 83 LYS A N 1
ATOM 659 C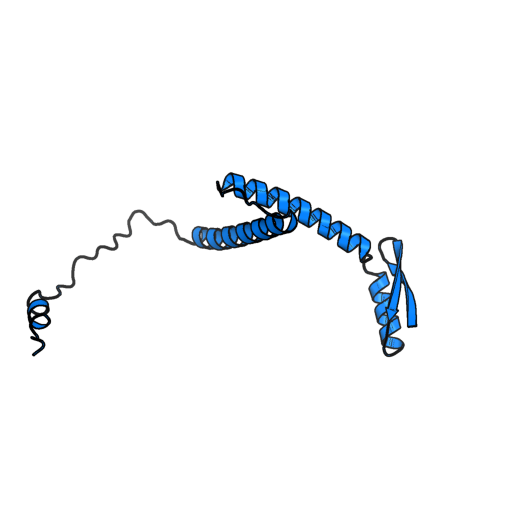 CA . LYS A 1 83 ? 14.409 -0.036 -8.143 1.00 88.62 83 LYS A CA 1
ATOM 660 C C . LYS A 1 83 ? 15.917 -0.143 -8.354 1.00 88.62 83 LYS A C 1
ATOM 662 O O . LYS A 1 83 ? 16.660 0.630 -7.754 1.00 88.62 83 LYS A O 1
ATOM 667 N N . ILE A 1 84 ? 16.365 -1.109 -9.155 1.00 90.19 84 ILE A N 1
ATOM 668 C CA . ILE A 1 84 ? 17.787 -1.276 -9.471 1.00 90.19 84 ILE A CA 1
ATOM 669 C C . ILE A 1 84 ? 18.259 -0.099 -10.323 1.00 90.19 84 ILE A C 1
ATOM 671 O O . ILE A 1 84 ? 19.242 0.534 -9.964 1.00 90.19 84 ILE A O 1
ATOM 675 N N . LEU A 1 85 ? 17.534 0.245 -11.390 1.00 87.56 85 LEU A N 1
ATOM 676 C CA . LEU A 1 85 ? 17.882 1.368 -12.262 1.00 87.56 85 LEU A CA 1
ATOM 677 C C . LEU A 1 85 ? 17.986 2.681 -11.485 1.00 87.56 85 LEU A C 1
ATOM 679 O O . LEU A 1 85 ? 18.996 3.362 -11.607 1.00 87.56 85 LEU A O 1
ATOM 683 N N . ASN A 1 86 ? 17.008 2.999 -10.634 1.00 87.25 86 ASN A N 1
ATOM 684 C CA . ASN A 1 86 ? 17.050 4.211 -9.812 1.00 87.25 86 ASN A CA 1
ATOM 685 C C . ASN A 1 86 ? 18.265 4.215 -8.875 1.00 87.25 86 ASN A C 1
ATOM 687 O O . ASN A 1 86 ? 18.986 5.205 -8.813 1.00 87.25 86 ASN A O 1
ATOM 691 N N . ARG A 1 87 ? 18.549 3.085 -8.210 1.00 86.94 87 ARG A N 1
ATOM 692 C CA . ARG A 1 87 ? 19.730 2.958 -7.346 1.00 86.94 87 ARG A CA 1
ATOM 693 C C . ARG A 1 87 ? 21.025 3.233 -8.109 1.00 86.94 87 ARG A C 1
ATOM 695 O O . ARG A 1 87 ? 21.886 3.935 -7.592 1.00 86.94 87 ARG A O 1
ATOM 702 N N . GLU A 1 88 ? 21.186 2.656 -9.296 1.00 86.00 88 GLU A N 1
ATOM 703 C CA . GLU A 1 88 ? 22.409 2.828 -10.082 1.00 86.00 88 GLU A CA 1
ATOM 704 C C . GLU A 1 88 ? 22.504 4.245 -10.673 1.00 86.00 88 GLU A C 1
ATOM 706 O O . GLU A 1 88 ? 23.564 4.863 -10.604 1.00 86.00 88 GLU A O 1
ATOM 711 N N . LEU A 1 89 ? 21.404 4.816 -11.176 1.00 82.00 89 LEU A N 1
ATOM 712 C CA . LEU A 1 89 ? 21.365 6.193 -11.686 1.00 82.00 89 LEU A CA 1
ATOM 713 C C . LEU A 1 89 ? 21.738 7.219 -10.610 1.00 82.00 89 LEU A C 1
ATOM 715 O O . LEU A 1 89 ? 22.485 8.159 -10.893 1.00 82.00 89 LEU A O 1
ATOM 719 N N . ASP A 1 90 ? 21.294 7.009 -9.371 1.00 77.81 90 ASP A N 1
ATOM 720 C CA . ASP A 1 90 ? 21.667 7.858 -8.238 1.00 77.81 90 ASP A CA 1
ATOM 721 C C . ASP A 1 90 ? 23.185 7.861 -8.003 1.00 77.81 90 ASP A C 1
ATOM 723 O O . ASP A 1 90 ? 23.748 8.892 -7.646 1.00 77.81 90 ASP A O 1
ATOM 727 N N . THR A 1 91 ? 23.885 6.749 -8.253 1.00 71.69 91 THR A N 1
ATOM 728 C CA . THR A 1 91 ? 25.355 6.708 -8.129 1.00 71.69 91 THR A CA 1
ATOM 729 C C . THR A 1 91 ? 26.074 7.427 -9.267 1.00 71.69 91 THR A C 1
ATOM 731 O O . THR A 1 91 ? 27.105 8.060 -9.038 1.00 71.69 91 THR A O 1
ATOM 734 N N . VAL A 1 92 ? 25.522 7.380 -10.483 1.00 66.44 92 VAL A N 1
ATOM 735 C CA . VAL A 1 92 ? 26.112 8.027 -11.663 1.00 66.44 92 VAL A CA 1
ATOM 736 C C . VAL A 1 92 ? 25.989 9.549 -11.564 1.00 66.44 92 VAL A C 1
ATOM 738 O O . VAL A 1 92 ? 26.925 10.263 -11.911 1.00 66.44 92 VAL A O 1
ATOM 741 N N . ASN A 1 93 ? 24.887 10.052 -11.004 1.00 60.78 93 ASN A N 1
ATOM 742 C CA . ASN A 1 93 ? 24.650 11.486 -10.804 1.00 60.78 93 ASN A CA 1
ATOM 743 C C . ASN A 1 93 ? 25.497 12.120 -9.682 1.00 60.78 93 ASN A C 1
ATOM 745 O O . ASN A 1 93 ? 25.484 13.340 -9.523 1.00 60.78 93 ASN A O 1
ATOM 749 N N . VAL A 1 94 ? 26.233 11.316 -8.907 1.00 60.31 94 VAL A N 1
ATOM 750 C CA . VAL A 1 94 ? 27.154 11.785 -7.854 1.00 60.31 94 VAL A CA 1
ATOM 751 C C . VAL A 1 94 ? 28.604 11.838 -8.352 1.00 60.31 94 VAL A C 1
ATOM 753 O O . VAL A 1 94 ? 29.467 12.393 -7.669 1.00 60.31 94 VAL A O 1
ATOM 756 N N . LEU A 1 95 ? 28.901 11.317 -9.550 1.00 53.62 95 LEU A N 1
ATOM 757 C CA . LEU A 1 95 ? 30.229 11.473 -10.134 1.00 53.62 95 LEU A CA 1
ATOM 758 C C . LEU A 1 95 ? 30.449 12.956 -10.466 1.00 53.62 95 LEU A C 1
ATOM 760 O O . LEU A 1 95 ? 29.683 13.519 -11.255 1.00 53.62 95 LEU A O 1
ATOM 764 N N . PRO A 1 96 ? 31.480 13.611 -9.890 1.00 57.44 96 PRO A N 1
ATOM 765 C CA . PRO A 1 96 ? 31.866 14.926 -10.373 1.00 57.44 96 PRO A CA 1
ATOM 766 C C . PRO A 1 96 ? 32.154 14.808 -11.875 1.00 57.44 96 PRO A C 1
ATOM 768 O O . PRO A 1 96 ? 32.620 13.744 -12.310 1.00 57.44 96 PRO A O 1
ATOM 771 N N . PRO A 1 97 ? 31.886 15.861 -12.674 1.00 59.38 97 PRO A N 1
ATOM 772 C CA . PRO A 1 97 ? 32.285 15.879 -14.071 1.00 59.38 97 PRO A CA 1
ATOM 773 C C . PRO A 1 97 ? 33.728 15.402 -14.134 1.00 59.38 97 PRO A C 1
ATOM 775 O O . PRO A 1 97 ? 34.577 15.938 -13.420 1.00 59.38 97 PRO A O 1
ATOM 778 N N . ILE A 1 98 ? 33.992 14.353 -14.913 1.00 61.56 98 ILE A N 1
ATOM 779 C CA . ILE A 1 98 ? 35.366 13.955 -15.188 1.00 61.56 98 ILE A CA 1
ATOM 780 C C . ILE A 1 98 ? 35.944 15.157 -15.923 1.00 61.56 98 ILE A C 1
ATOM 782 O O . ILE A 1 98 ? 35.687 15.340 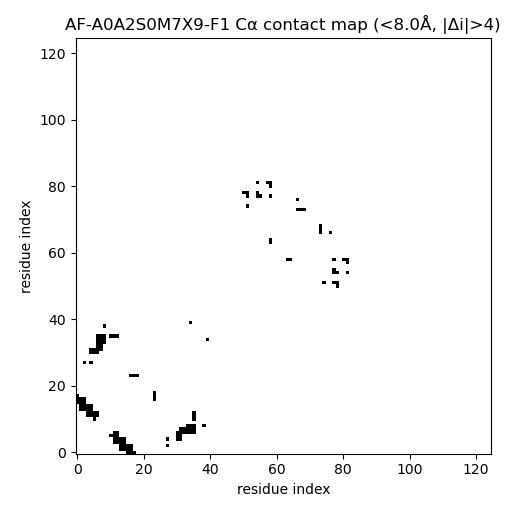-17.113 1.00 61.56 98 ILE A O 1
ATOM 786 N N . GLU A 1 99 ? 36.629 16.039 -15.194 1.00 50.12 99 GLU A N 1
ATOM 787 C CA . GLU A 1 99 ? 37.339 17.142 -15.807 1.00 50.12 99 GLU A CA 1
ATOM 788 C C . GLU A 1 99 ? 38.288 16.495 -16.809 1.00 50.12 99 GLU A C 1
ATOM 790 O O . GLU A 1 99 ? 39.112 15.643 -16.455 1.00 50.12 99 GLU A O 1
ATOM 795 N N . ALA A 1 100 ? 38.092 16.830 -18.084 1.00 49.97 100 ALA A N 1
ATOM 796 C CA . ALA A 1 100 ? 38.964 16.436 -19.173 1.00 49.97 100 ALA A CA 1
ATOM 797 C C . ALA A 1 100 ? 40.364 16.989 -18.866 1.00 49.97 100 ALA A C 1
ATOM 799 O O . ALA A 1 100 ? 40.693 18.115 -19.223 1.00 49.97 100 ALA A O 1
ATOM 800 N N . GLY A 1 101 ? 41.149 16.233 -18.100 1.00 51.66 101 GLY A N 1
ATOM 801 C CA . GLY A 1 101 ? 42.370 16.738 -17.479 1.00 51.66 101 GLY A CA 1
ATOM 802 C C . GLY A 1 101 ? 42.935 15.887 -16.342 1.00 51.66 101 GLY A C 1
ATOM 803 O O . GLY A 1 101 ? 44.098 16.072 -15.994 1.00 51.66 101 GLY A O 1
ATOM 804 N N . ALA A 1 102 ? 42.199 14.918 -15.790 1.00 46.38 102 ALA A N 1
ATOM 805 C CA . ALA A 1 102 ? 42.786 13.957 -14.855 1.00 46.38 102 ALA A CA 1
ATOM 806 C C . ALA A 1 102 ? 43.601 12.889 -15.608 1.00 46.38 102 ALA A C 1
ATOM 808 O O . ALA A 1 102 ? 43.163 11.758 -15.817 1.00 46.38 102 ALA A O 1
ATOM 809 N N . SER A 1 103 ? 44.815 13.251 -16.025 1.00 46.56 103 SER A N 1
ATOM 810 C CA . SER A 1 103 ? 45.837 12.297 -16.444 1.00 46.56 103 SER A CA 1
ATOM 811 C C . SER A 1 103 ? 46.244 11.435 -15.245 1.00 46.56 103 SER A C 1
ATOM 813 O O . SER A 1 103 ? 47.167 11.766 -14.503 1.00 46.56 103 SER A O 1
ATOM 815 N N . CYS A 1 104 ? 45.592 10.293 -15.045 1.00 40.69 104 CYS A N 1
ATOM 816 C CA . CYS A 1 104 ? 46.129 9.221 -14.209 1.00 40.69 104 CYS A CA 1
ATOM 817 C C . CYS A 1 104 ? 47.189 8.427 -14.994 1.00 40.69 104 CYS A C 1
ATOM 819 O O . CYS A 1 104 ? 47.080 7.220 -15.188 1.00 40.69 104 CYS A O 1
ATOM 821 N N . PHE A 1 105 ? 48.215 9.116 -15.487 1.00 39.56 105 PHE A N 1
ATOM 822 C CA . PHE A 1 105 ? 49.443 8.491 -15.962 1.00 39.56 105 PHE A CA 1
ATOM 823 C C . PHE A 1 105 ? 50.600 9.272 -15.352 1.00 39.56 105 PHE A C 1
ATOM 825 O O . PHE A 1 105 ? 51.135 10.200 -15.949 1.00 39.56 105 PHE A O 1
ATOM 832 N N . ASN A 1 106 ? 50.918 8.961 -14.094 1.00 49.78 106 ASN A N 1
ATOM 833 C CA . ASN A 1 106 ? 52.128 9.482 -13.479 1.00 49.78 106 ASN A CA 1
ATOM 834 C C . ASN A 1 106 ? 53.288 8.574 -13.893 1.00 49.78 106 ASN A C 1
ATOM 836 O O . ASN A 1 106 ? 53.471 7.486 -13.343 1.00 49.78 106 ASN A O 1
ATOM 840 N N . GLU A 1 107 ? 54.052 9.012 -14.888 1.00 49.31 107 GLU A N 1
ATOM 841 C CA . GLU A 1 107 ? 55.356 8.441 -15.198 1.00 49.31 107 GLU A CA 1
ATOM 842 C C . GLU A 1 107 ? 56.287 8.678 -14.003 1.00 49.31 107 GLU A C 1
ATOM 844 O O . GLU A 1 107 ? 56.737 9.799 -13.780 1.00 49.31 107 GLU A O 1
ATOM 849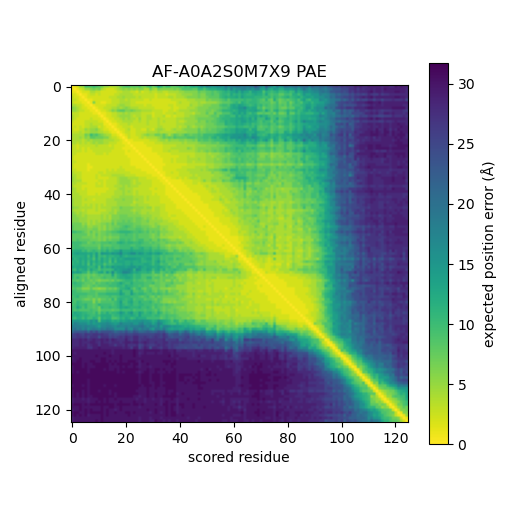 N N . ASN A 1 108 ? 56.526 7.627 -13.209 1.00 51.94 108 ASN A N 1
ATOM 850 C CA . ASN A 1 108 ? 57.788 7.283 -12.532 1.00 51.94 108 ASN A CA 1
ATOM 851 C C . ASN A 1 108 ? 57.567 6.656 -11.148 1.00 51.94 108 ASN A C 1
ATOM 853 O O . ASN A 1 108 ? 57.539 7.332 -10.123 1.00 51.94 108 ASN A O 1
ATOM 857 N N . SER A 1 109 ? 57.613 5.328 -11.101 1.00 43.38 109 SER A N 1
ATOM 858 C CA . SER A 1 109 ? 58.457 4.659 -10.111 1.00 43.38 109 SER A CA 1
ATOM 859 C C . SER A 1 109 ? 59.058 3.432 -10.777 1.00 43.38 109 SER A C 1
ATOM 861 O O . SER A 1 109 ? 58.388 2.422 -10.981 1.00 43.38 109 SER A O 1
ATOM 863 N N . ALA A 1 110 ? 60.315 3.570 -11.188 1.00 50.34 110 ALA A N 1
ATOM 864 C CA . ALA A 1 110 ? 61.130 2.501 -11.728 1.00 50.34 110 ALA A CA 1
ATOM 865 C C . ALA A 1 110 ? 61.096 1.278 -10.798 1.00 50.34 110 ALA A C 1
ATOM 867 O O . ALA A 1 110 ? 61.728 1.274 -9.744 1.00 50.34 110 ALA A O 1
ATOM 868 N N . THR A 1 111 ? 60.396 0.219 -11.199 1.00 42.16 111 THR A N 1
ATOM 869 C CA . THR A 1 111 ? 60.728 -1.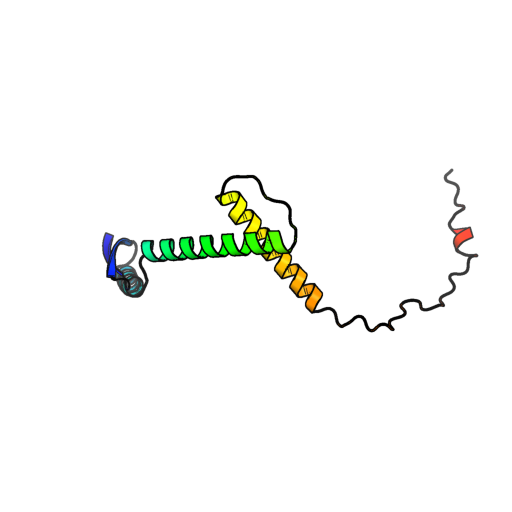125 -10.729 1.00 42.16 111 THR A CA 1
ATOM 870 C C . THR A 1 111 ? 61.845 -1.636 -11.624 1.00 42.16 111 THR A C 1
ATOM 872 O O . THR A 1 111 ? 61.633 -2.002 -12.782 1.00 42.16 111 THR A O 1
ATOM 875 N N . ASP A 1 112 ? 63.055 -1.562 -11.082 1.00 49.41 112 ASP A N 1
ATOM 876 C CA . ASP A 1 112 ? 64.297 -2.089 -11.630 1.00 49.41 112 ASP A CA 1
ATOM 877 C C . ASP A 1 112 ? 64.087 -3.485 -12.251 1.00 49.41 112 ASP A C 1
ATOM 879 O O . ASP A 1 112 ? 63.797 -4.471 -11.570 1.00 49.41 112 ASP A O 1
ATOM 883 N N . SER A 1 113 ? 64.243 -3.581 -13.575 1.00 51.38 113 SER A N 1
ATOM 884 C CA . SER A 1 113 ? 64.080 -4.825 -14.345 1.00 51.38 113 SER A CA 1
ATOM 885 C C . SER A 1 113 ? 65.060 -5.940 -13.941 1.00 51.38 113 SER A C 1
ATOM 887 O O . SER A 1 113 ? 64.927 -7.072 -14.416 1.00 51.38 113 SER A O 1
ATOM 889 N N . LYS A 1 114 ? 66.041 -5.666 -13.067 1.00 50.69 114 LYS A N 1
ATOM 890 C CA . LYS A 1 114 ? 66.897 -6.698 -12.464 1.00 50.69 114 LYS A CA 1
ATOM 891 C C . LYS A 1 114 ? 66.203 -7.518 -11.372 1.00 50.69 114 LYS A C 1
ATOM 893 O O . LYS A 1 114 ? 66.562 -8.684 -11.217 1.00 50.69 114 LYS A O 1
ATOM 898 N N . GLU A 1 115 ? 65.201 -6.985 -10.673 1.00 48.53 115 GLU A N 1
ATOM 899 C CA . GLU A 1 115 ? 64.454 -7.739 -9.647 1.00 48.53 115 GLU A CA 1
ATOM 900 C C . GLU A 1 115 ? 63.504 -8.781 -10.260 1.00 48.53 115 GLU A C 1
ATOM 902 O O . GLU A 1 115 ? 63.418 -9.912 -9.779 1.00 48.53 115 GLU A O 1
ATOM 907 N N . LEU A 1 116 ? 62.878 -8.469 -11.400 1.00 47.50 116 LEU A N 1
ATOM 908 C CA . LEU A 1 116 ? 61.959 -9.388 -12.091 1.00 47.50 116 LEU A CA 1
ATOM 909 C C . LEU A 1 116 ? 62.649 -10.642 -12.664 1.00 47.50 116 LEU A C 1
ATOM 911 O O . LEU A 1 116 ? 62.014 -11.686 -12.822 1.00 47.50 116 LEU A O 1
ATOM 915 N N . ARG A 1 117 ? 63.962 -10.586 -12.934 1.00 53.72 117 ARG A N 1
ATOM 916 C CA . ARG A 1 117 ? 64.739 -11.760 -13.381 1.00 53.72 117 ARG A CA 1
ATOM 917 C C . ARG A 1 117 ? 65.169 -12.685 -12.243 1.00 53.72 117 ARG A C 1
ATOM 919 O O . ARG A 1 117 ? 65.608 -13.798 -12.518 1.00 53.72 117 ARG A O 1
ATOM 926 N N . ARG A 1 118 ? 65.061 -12.256 -10.982 1.00 51.31 118 ARG A N 1
ATOM 927 C CA . ARG A 1 118 ? 65.452 -13.072 -9.821 1.00 51.31 118 ARG A CA 1
ATOM 928 C C . ARG A 1 118 ? 64.318 -13.965 -9.319 1.00 51.31 118 ARG A C 1
ATOM 930 O O . ARG A 1 118 ? 64.582 -15.032 -8.780 1.00 51.31 118 ARG A O 1
ATOM 937 N N . LEU A 1 119 ? 63.070 -13.550 -9.535 1.00 54.72 119 LEU A N 1
ATOM 938 C CA . LEU A 1 119 ? 61.873 -14.247 -9.049 1.00 54.72 119 LEU A CA 1
ATOM 939 C C . LEU A 1 119 ? 61.324 -15.306 -10.021 1.00 54.72 119 LEU A C 1
ATOM 941 O O . LEU A 1 119 ? 60.432 -16.062 -9.654 1.00 54.72 119 LEU A O 1
ATOM 945 N N . THR A 1 120 ? 61.856 -15.393 -11.244 1.00 53.94 120 THR A N 1
ATOM 946 C CA . THR A 1 120 ? 61.360 -16.302 -12.298 1.00 53.94 120 THR A CA 1
ATOM 947 C C . THR A 1 120 ? 62.240 -17.532 -12.543 1.00 53.94 120 THR A C 1
ATOM 949 O O . THR A 1 120 ? 61.926 -18.345 -13.407 1.00 53.94 120 THR A O 1
ATOM 952 N N . LEU A 1 121 ? 63.312 -17.723 -11.766 1.00 55.62 121 LEU A N 1
ATOM 953 C CA . LEU A 1 121 ? 64.189 -18.898 -11.854 1.00 55.62 121 LEU A CA 1
ATOM 954 C C . LEU A 1 121 ? 64.365 -19.552 -10.478 1.00 55.62 121 LEU A C 1
ATOM 956 O O . LEU A 1 121 ? 65.465 -19.629 -9.940 1.00 55.62 121 LEU A O 1
ATOM 960 N N . SER A 1 122 ? 63.260 -20.034 -9.912 1.00 50.16 122 SER A N 1
ATOM 961 C CA . SER A 1 122 ? 63.303 -21.118 -8.930 1.00 50.16 122 SER A CA 1
ATOM 962 C C . SER A 1 122 ? 62.831 -22.385 -9.649 1.00 50.16 122 SER A C 1
ATOM 964 O O . SER A 1 122 ? 61.646 -22.479 -9.976 1.00 50.16 122 SER A O 1
ATOM 966 N N . PRO A 1 123 ? 63.729 -23.322 -10.004 1.00 51.69 123 PRO A N 1
ATOM 967 C CA . PRO A 1 123 ? 63.315 -24.600 -10.558 1.00 51.69 123 PRO A CA 1
ATOM 968 C C . PRO A 1 123 ? 62.566 -25.372 -9.473 1.00 51.69 123 PRO A C 1
ATOM 970 O O . PRO A 1 123 ? 63.109 -25.609 -8.397 1.00 51.69 123 PRO A O 1
ATOM 973 N N . GLN A 1 124 ? 61.329 -25.771 -9.757 1.00 52.50 124 GLN A N 1
ATOM 974 C CA . GLN A 1 124 ? 60.728 -26.894 -9.048 1.00 52.50 124 GLN A CA 1
ATOM 975 C C . GLN A 1 124 ? 61.536 -28.144 -9.417 1.00 52.50 124 GLN A C 1
ATOM 977 O O . GLN A 1 124 ? 61.479 -28.594 -10.562 1.00 52.50 124 GLN A O 1
ATOM 982 N N . ALA A 1 125 ? 62.314 -28.650 -8.465 1.00 44.56 125 ALA A N 1
ATOM 983 C CA . ALA A 1 125 ? 62.885 -29.992 -8.449 1.00 44.56 125 ALA A CA 1
ATOM 984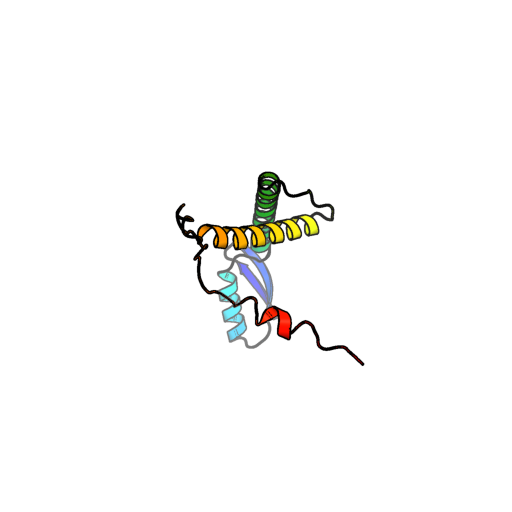 C C . ALA A 1 125 ? 63.064 -30.428 -6.993 1.00 44.56 125 ALA A C 1
ATOM 986 O O . ALA A 1 125 ? 63.649 -29.636 -6.219 1.00 44.56 125 ALA A O 1
#

Radius of gyration: 31.26 Å; Cα contacts (8 Å, |Δi|>4): 70; chains: 1; bounding box: 86×47×52 Å

pLDDT: mean 78.83, std 17.43, range [39.56, 94.62]

Sequence (125 aa):
MKYEIEYACGHTGTVQLFGKTADRERKVKWLETQICPACEHAEIEKRRAEEATVAKEKAEEFGLPELEGTPKQVSWALTIRDKILNRELDTVNVLPPIEAGASCFNENSATDSKELRRLTLSPQA

Solvent-accessible surface area (backbone atoms only — not comparable to full-atom values): 7720 Å² total; per-residue (Å²): 91,80,41,82,42,59,18,66,71,72,48,74,46,80,46,77,47,74,81,58,69,71,59,39,54,56,48,50,62,52,47,35,73,29,69,41,72,66,60,52,50,52,52,50,52,51,52,52,52,53,51,40,52,53,35,48,52,49,36,57,73,73,64,52,81,87,74,87,70,54,73,68,53,38,43,51,51,34,55,51,50,50,54,50,50,52,58,53,51,58,56,60,74,66,55,71,79,79,59,94,76,76,73,89,70,82,92,78,78,86,75,61,73,72,59,66,65,62,76,74,69,74,80,93,124

Organism: Megasphaera elsdenii (NCBI:txid907)